Protein AF-A0A6B3F6C0-F1 (afdb_monomer_lite)

Secondary structure (DSSP, 8-state):
-HHHHHHHHHHTHHHHHHHHHHHHHHHHHTT--HHHHHHH---HHHHHHHHHHHHHHHTS---TT-----

pLDDT: mean 93.62, std 9.33, range [59.91, 98.62]

Sequence (70 aa):
VLLAIADAIEVRSAEIIEANARDIARAEEAGTPEATVDRLRLTPERVRAIASDVRGVVALPDPVGEVVRG

Structure (mmCIF, N/CA/C/O backbone):
data_AF-A0A6B3F6C0-F1
#
_entry.id   AF-A0A6B3F6C0-F1
#
loop_
_atom_site.group_PDB
_atom_site.id
_atom_site.type_symbol
_atom_site.label_atom_id
_atom_site.label_alt_id
_atom_site.label_comp_id
_atom_site.label_asym_id
_atom_site.label_entity_id
_atom_site.label_seq_id
_atom_site.pdbx_PDB_ins_code
_atom_site.Cartn_x
_atom_site.Cartn_y
_atom_site.Cartn_z
_atom_site.occupancy
_atom_site.B_iso_or_equiv
_atom_site.auth_seq_id
_atom_site.auth_comp_id
_atom_site.auth_asym_id
_atom_site.auth_atom_id
_atom_site.pdbx_PDB_model_num
ATOM 1 N N . VAL A 1 1 ? 9.586 -5.151 -15.125 1.00 89.62 1 VAL A N 1
ATOM 2 C CA . VAL A 1 1 ? 8.822 -5.696 -13.971 1.00 89.62 1 VAL A CA 1
ATOM 3 C C . VAL A 1 1 ? 8.006 -4.617 -13.270 1.00 89.62 1 VAL A C 1
ATOM 5 O O . VAL A 1 1 ? 6.803 -4.791 -13.177 1.00 89.62 1 VAL A O 1
ATOM 8 N N . LEU A 1 2 ? 8.604 -3.498 -12.839 1.00 93.00 2 LEU A N 1
ATOM 9 C CA . LEU A 1 2 ? 7.896 -2.447 -12.085 1.00 93.00 2 LEU A CA 1
ATOM 10 C C . LEU A 1 2 ? 6.636 -1.889 -12.778 1.00 93.00 2 LEU A C 1
ATOM 12 O O . LEU A 1 2 ? 5.622 -1.710 -12.116 1.00 93.00 2 LEU A O 1
ATOM 16 N N . LEU A 1 3 ? 6.649 -1.703 -14.104 1.00 95.62 3 LEU A N 1
ATOM 17 C CA . LEU A 1 3 ? 5.448 -1.280 -14.843 1.00 95.62 3 LEU A CA 1
ATOM 18 C C . LEU A 1 3 ? 4.289 -2.281 -14.704 1.00 95.62 3 LEU A C 1
ATOM 20 O O . LEU A 1 3 ? 3.171 -1.883 -14.408 1.00 95.62 3 LEU A O 1
ATOM 24 N N . ALA A 1 4 ? 4.574 -3.582 -14.801 1.00 97.31 4 ALA A N 1
ATOM 25 C CA . ALA A 1 4 ? 3.560 -4.620 -14.616 1.00 97.31 4 ALA A CA 1
ATOM 26 C C . ALA A 1 4 ? 3.006 -4.649 -13.179 1.00 97.31 4 ALA A C 1
ATOM 28 O O . ALA A 1 4 ? 1.846 -4.999 -12.979 1.00 97.31 4 ALA A O 1
ATOM 29 N N . ILE A 1 5 ? 3.812 -4.264 -12.180 1.00 97.31 5 ILE A N 1
ATOM 30 C CA . ILE A 1 5 ? 3.347 -4.102 -10.795 1.00 97.31 5 ILE A CA 1
ATOM 31 C C . ILE A 1 5 ? 2.387 -2.912 -10.700 1.00 97.31 5 ILE A C 1
ATOM 33 O O . ILE A 1 5 ? 1.308 -3.063 -10.134 1.00 97.31 5 ILE A O 1
ATOM 37 N N . ALA A 1 6 ? 2.745 -1.758 -11.272 1.00 97.50 6 ALA A N 1
ATOM 38 C CA . ALA A 1 6 ? 1.879 -0.578 -11.277 1.00 97.50 6 ALA A CA 1
ATOM 39 C C . ALA A 1 6 ? 0.524 -0.868 -11.943 1.00 97.50 6 ALA A C 1
ATOM 41 O O . ALA A 1 6 ? -0.522 -0.545 -11.383 1.00 97.50 6 ALA A O 1
ATOM 42 N N . ASP A 1 7 ? 0.539 -1.554 -13.087 1.00 97.75 7 ASP A N 1
ATOM 43 C CA . ASP A 1 7 ? -0.684 -1.932 -13.798 1.00 97.75 7 ASP A CA 1
ATOM 44 C C . ASP A 1 7 ? -1.534 -2.912 -12.974 1.00 97.75 7 ASP A C 1
ATOM 46 O O . ASP A 1 7 ? -2.751 -2.754 -12.867 1.00 97.75 7 ASP A O 1
ATOM 50 N N . ALA A 1 8 ? -0.906 -3.899 -12.324 1.00 98.12 8 ALA A N 1
ATOM 51 C CA . ALA A 1 8 ? -1.613 -4.842 -11.462 1.00 98.12 8 ALA A CA 1
ATOM 52 C C . ALA A 1 8 ? -2.268 -4.158 -10.248 1.00 98.12 8 ALA A C 1
ATOM 54 O O . ALA A 1 8 ? -3.380 -4.537 -9.875 1.00 98.12 8 ALA A O 1
ATOM 55 N N . ILE A 1 9 ? -1.611 -3.153 -9.655 1.00 97.56 9 ILE A N 1
ATOM 56 C CA . ILE A 1 9 ? -2.152 -2.364 -8.536 1.00 97.56 9 ILE A CA 1
ATOM 57 C C . ILE A 1 9 ? -3.423 -1.618 -8.962 1.00 97.56 9 ILE A C 1
ATOM 59 O O . ILE A 1 9 ? -4.411 -1.622 -8.228 1.00 97.56 9 ILE A O 1
ATOM 63 N N . GLU A 1 10 ? -3.437 -1.012 -10.150 1.00 97.19 10 GLU A N 1
ATOM 64 C CA . GLU A 1 10 ? -4.614 -0.288 -10.648 1.00 97.19 10 GLU A CA 1
ATOM 65 C C . GLU A 1 10 ? -5.765 -1.230 -11.002 1.00 97.19 10 GLU A C 1
ATOM 67 O O . GLU A 1 10 ? -6.896 -1.020 -10.549 1.00 97.19 10 GLU A O 1
ATOM 72 N N . VAL A 1 11 ? -5.470 -2.299 -11.751 1.00 98.31 11 VAL A N 1
ATOM 73 C CA . VAL A 1 11 ? -6.461 -3.307 -12.165 1.00 98.31 11 VAL A CA 1
ATOM 74 C C . VAL A 1 11 ? -7.133 -3.955 -10.954 1.00 98.31 11 VAL A C 1
ATOM 76 O O . VAL A 1 11 ? -8.334 -4.213 -10.983 1.00 98.31 11 VAL A O 1
ATOM 79 N N . ARG A 1 12 ? -6.382 -4.187 -9.872 1.00 98.12 12 ARG A N 1
ATOM 80 C CA . ARG A 1 12 ? -6.878 -4.824 -8.642 1.00 98.12 12 ARG A CA 1
ATOM 81 C C . ARG A 1 12 ? -7.225 -3.830 -7.534 1.00 98.12 12 ARG A C 1
ATOM 83 O O . ARG A 1 12 ? -7.389 -4.232 -6.386 1.00 98.12 12 ARG A O 1
ATOM 90 N N . SER A 1 13 ? -7.359 -2.542 -7.846 1.00 98.00 13 SER A N 1
ATOM 91 C CA . SER A 1 13 ? -7.574 -1.497 -6.833 1.00 98.00 13 SER A CA 1
ATOM 92 C C . SER A 1 13 ? -8.775 -1.768 -5.920 1.00 98.00 13 SER A C 1
ATOM 94 O O . SER A 1 13 ? -8.666 -1.596 -4.708 1.00 98.00 13 SER A O 1
ATOM 96 N N . ALA A 1 14 ? -9.890 -2.252 -6.473 1.00 97.94 14 ALA A N 1
ATOM 97 C CA . ALA A 1 14 ? -11.073 -2.612 -5.692 1.00 97.94 14 ALA A CA 1
ATOM 98 C C . ALA A 1 14 ? -10.792 -3.753 -4.694 1.00 97.94 14 ALA A C 1
ATOM 100 O O . ALA A 1 14 ? -11.118 -3.625 -3.517 1.00 97.94 14 ALA A O 1
ATOM 101 N N . GLU A 1 15 ? -10.121 -4.820 -5.144 1.00 98.50 15 GLU A N 1
ATOM 102 C CA . GLU A 1 15 ? -9.725 -5.968 -4.311 1.00 98.50 15 GLU A CA 1
ATOM 103 C C . GLU A 1 15 ? -8.789 -5.530 -3.171 1.00 98.50 15 GLU A C 1
ATOM 105 O O . GLU A 1 15 ? -8.962 -5.928 -2.019 1.00 98.50 15 GLU A O 1
ATOM 110 N N . ILE A 1 16 ? -7.825 -4.655 -3.478 1.00 98.38 16 ILE A N 1
ATOM 111 C CA . ILE A 1 16 ? -6.873 -4.104 -2.504 1.00 98.38 16 ILE A CA 1
ATOM 112 C C . ILE A 1 16 ? -7.595 -3.276 -1.435 1.00 98.38 16 ILE A C 1
ATOM 114 O O . ILE A 1 16 ? -7.313 -3.425 -0.246 1.00 98.38 16 ILE A O 1
ATOM 118 N N . ILE A 1 17 ? -8.526 -2.410 -1.839 1.00 98.44 17 ILE A N 1
ATOM 119 C CA . ILE A 1 17 ? -9.276 -1.548 -0.913 1.00 98.44 17 ILE A CA 1
ATOM 120 C C . ILE A 1 17 ? -10.199 -2.385 -0.025 1.00 98.44 17 ILE A C 1
ATOM 122 O O . ILE A 1 17 ? -10.260 -2.153 1.180 1.00 98.44 17 ILE A O 1
ATOM 126 N N . GLU A 1 18 ? -10.877 -3.386 -0.587 1.00 98.56 18 GLU A N 1
ATOM 127 C CA . GLU A 1 18 ? -11.727 -4.303 0.177 1.00 98.56 18 GLU A CA 1
ATOM 128 C C . GLU A 1 18 ? -10.917 -5.118 1.198 1.00 98.56 18 GLU A C 1
ATOM 130 O O . GLU A 1 18 ? -11.330 -5.293 2.348 1.00 98.56 18 GLU A O 1
ATOM 135 N N . ALA A 1 19 ? -9.737 -5.610 0.812 1.00 98.62 19 ALA A N 1
ATOM 136 C CA . ALA A 1 19 ? -8.825 -6.273 1.737 1.00 98.62 19 ALA A CA 1
ATOM 137 C C . ALA A 1 19 ? -8.352 -5.324 2.849 1.00 98.62 19 ALA A C 1
ATOM 139 O O . ALA A 1 19 ? -8.468 -5.663 4.027 1.00 98.62 19 ALA A O 1
ATOM 140 N N . ASN A 1 20 ? -7.918 -4.111 2.499 1.00 98.62 20 ASN A N 1
ATOM 141 C CA . ASN A 1 20 ? -7.470 -3.121 3.473 1.00 98.62 20 ASN A CA 1
ATOM 142 C C . ASN A 1 20 ? -8.585 -2.713 4.446 1.00 98.62 20 ASN A C 1
ATOM 144 O O . ASN A 1 20 ? -8.321 -2.573 5.633 1.00 98.62 20 ASN A O 1
ATOM 148 N N . ALA A 1 21 ? -9.837 -2.599 3.995 1.00 98.44 21 ALA A N 1
ATOM 149 C CA . ALA A 1 21 ? -10.965 -2.302 4.877 1.00 98.44 21 ALA A CA 1
ATOM 150 C C . ALA A 1 21 ? -11.139 -3.363 5.980 1.00 98.44 21 ALA A C 1
ATOM 152 O O . ALA A 1 21 ? -11.390 -3.020 7.136 1.00 98.44 21 ALA A O 1
ATOM 153 N N . ARG A 1 22 ? -10.935 -4.647 5.651 1.00 98.50 22 ARG A N 1
ATOM 154 C CA . ARG A 1 22 ? -10.935 -5.736 6.642 1.00 98.50 22 ARG A CA 1
ATOM 155 C C . ARG A 1 22 ? -9.761 -5.632 7.611 1.00 98.50 22 ARG A C 1
ATOM 157 O O . ARG A 1 22 ? -9.901 -6.012 8.768 1.00 98.50 22 ARG A O 1
ATOM 164 N N . ASP A 1 23 ? -8.608 -5.148 7.161 1.00 98.31 23 ASP A N 1
ATOM 165 C CA . ASP A 1 23 ? -7.438 -4.941 8.022 1.00 98.31 23 ASP A CA 1
ATOM 166 C C . ASP A 1 23 ? -7.639 -3.757 8.974 1.00 98.31 23 ASP A C 1
ATOM 168 O O . ASP A 1 23 ? -7.292 -3.851 10.150 1.00 98.31 23 ASP A O 1
ATOM 172 N N . ILE A 1 24 ? -8.263 -2.682 8.488 1.00 98.44 24 ILE A N 1
ATOM 173 C CA . ILE A 1 24 ? -8.642 -1.512 9.283 1.00 98.44 24 ILE A CA 1
ATOM 174 C C . ILE A 1 24 ? -9.620 -1.895 10.390 1.00 98.44 24 ILE A C 1
ATOM 176 O O . ILE A 1 24 ? -9.363 -1.563 11.543 1.00 98.44 24 ILE A O 1
ATOM 180 N N . ALA A 1 25 ? -10.668 -2.661 10.073 1.00 98.12 25 ALA A N 1
ATOM 181 C CA . ALA A 1 25 ? -11.618 -3.133 11.078 1.00 98.12 25 ALA A CA 1
ATOM 182 C C . ALA A 1 25 ? -10.914 -3.926 12.196 1.00 98.12 25 ALA A C 1
ATOM 184 O O . ALA A 1 25 ? -11.117 -3.656 13.377 1.00 98.12 25 ALA A O 1
ATOM 185 N N . ARG A 1 26 ? -9.994 -4.836 11.837 1.00 98.19 26 ARG A N 1
ATOM 186 C CA . ARG A 1 26 ? -9.197 -5.581 12.830 1.00 98.19 26 ARG A CA 1
ATOM 187 C C . ARG A 1 26 ? -8.280 -4.673 13.652 1.00 98.19 26 ARG A C 1
ATOM 189 O O . ARG A 1 26 ? -8.074 -4.931 14.834 1.00 98.19 26 ARG A O 1
ATOM 196 N N . ALA A 1 27 ? -7.704 -3.635 13.047 1.00 97.88 27 ALA A N 1
ATOM 197 C CA . ALA A 1 27 ? -6.846 -2.683 13.749 1.00 97.88 27 ALA A CA 1
ATOM 198 C C . ALA A 1 27 ? -7.641 -1.835 14.757 1.00 97.88 27 ALA A C 1
ATOM 200 O O . ALA A 1 27 ? -7.170 -1.632 15.878 1.00 97.88 27 ALA A O 1
ATOM 201 N N . GLU A 1 28 ? -8.838 -1.387 14.376 1.00 97.31 28 GLU A N 1
ATOM 202 C CA . GLU A 1 28 ? -9.773 -0.660 15.241 1.00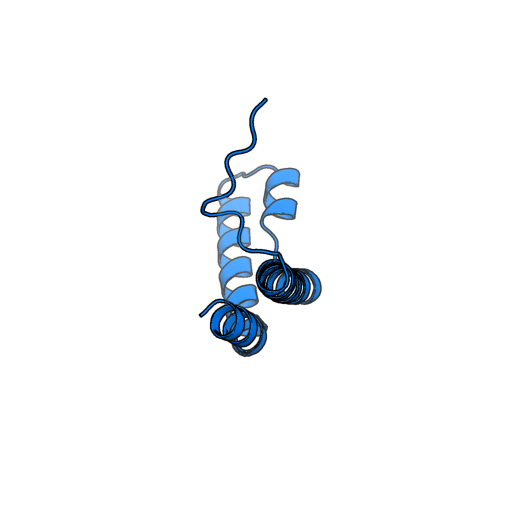 97.31 28 GLU A CA 1
ATOM 203 C C . GLU A 1 28 ? -10.219 -1.538 16.423 1.00 97.31 28 GLU A C 1
ATOM 205 O O . GLU A 1 28 ? -10.111 -1.117 17.575 1.00 97.31 28 GLU A O 1
ATOM 210 N N . GLU A 1 29 ? -10.607 -2.794 16.168 1.00 97.94 29 GLU A N 1
ATOM 211 C CA . GLU A 1 29 ? -10.957 -3.775 17.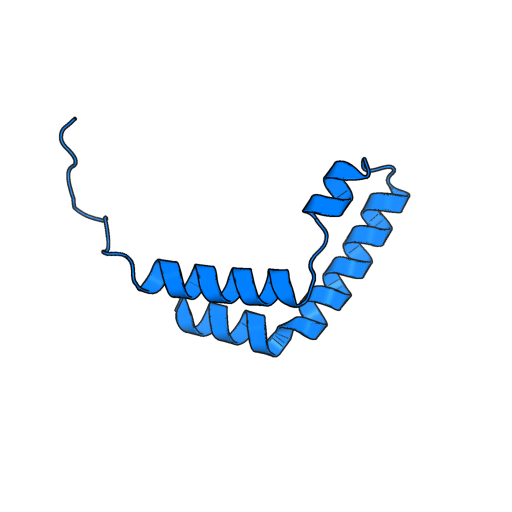211 1.00 97.94 29 GLU A CA 1
ATOM 212 C C . GLU A 1 29 ? -9.794 -4.068 18.172 1.00 97.94 29 GLU A C 1
ATOM 214 O O . GLU A 1 29 ? -10.003 -4.262 19.370 1.00 97.94 29 GLU A O 1
ATOM 219 N N . ALA A 1 30 ? -8.556 -4.060 17.671 1.00 97.56 30 ALA A N 1
ATOM 220 C CA . ALA A 1 30 ? -7.349 -4.250 18.472 1.00 97.56 30 ALA A CA 1
ATOM 221 C C . ALA A 1 30 ? -6.940 -3.008 19.293 1.00 97.56 30 ALA A C 1
ATOM 223 O O . ALA A 1 30 ? -5.918 -3.042 19.980 1.00 97.56 30 ALA A O 1
ATOM 224 N N . GLY A 1 31 ? -7.701 -1.909 19.225 1.00 97.50 31 GLY A N 1
ATOM 225 C CA . GLY A 1 31 ? -7.395 -0.667 19.939 1.00 97.50 31 GLY A C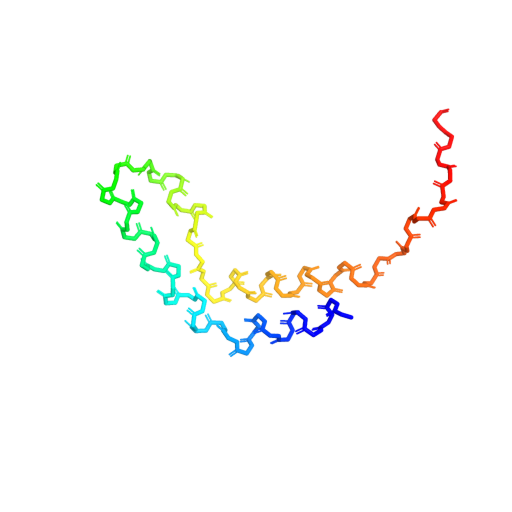A 1
ATOM 226 C C . GLY A 1 31 ? -6.214 0.106 19.349 1.00 97.50 31 GLY A C 1
ATOM 227 O O . GLY A 1 31 ? -5.544 0.856 20.062 1.00 97.50 31 GLY A O 1
ATOM 228 N N . THR A 1 32 ? -5.926 -0.081 18.057 1.00 97.75 32 THR A N 1
ATOM 229 C CA . THR A 1 32 ? -4.884 0.687 17.366 1.00 97.75 32 THR A CA 1
ATOM 230 C C . THR A 1 32 ? -5.251 2.176 17.379 1.00 97.75 32 THR A C 1
ATOM 232 O O . THR A 1 32 ? -6.393 2.512 17.067 1.00 97.75 32 THR A O 1
ATOM 235 N N . PRO A 1 33 ? -4.313 3.092 17.701 1.00 98.06 33 PRO A N 1
ATOM 236 C CA . PRO A 1 33 ? -4.601 4.524 17.710 1.00 98.06 33 PRO A CA 1
ATOM 237 C C . PRO A 1 33 ? -5.135 5.027 16.364 1.00 98.06 33 PRO A C 1
ATOM 239 O O . PRO A 1 33 ? -4.597 4.668 15.316 1.00 98.06 33 PRO A O 1
ATOM 242 N N . GLU A 1 34 ? -6.125 5.922 16.398 1.00 96.12 34 GLU A N 1
ATOM 243 C CA . GLU A 1 34 ? -6.801 6.478 15.212 1.00 96.12 34 GLU A CA 1
ATOM 244 C C . GLU A 1 34 ? -5.812 7.055 14.186 1.00 96.12 34 GLU A C 1
ATOM 246 O O . GLU A 1 34 ? -5.850 6.704 13.011 1.00 96.12 34 GLU A O 1
ATOM 251 N N . ALA A 1 35 ? -4.820 7.824 14.645 1.00 97.38 35 ALA A N 1
ATOM 252 C CA . ALA A 1 35 ? -3.778 8.375 13.777 1.00 97.38 35 ALA A CA 1
ATOM 253 C C . ALA A 1 35 ? -2.957 7.298 13.037 1.00 97.38 35 ALA A C 1
ATOM 255 O O . ALA A 1 35 ? -2.427 7.549 11.953 1.00 97.38 35 ALA A O 1
ATOM 256 N N . THR A 1 36 ? -2.824 6.097 13.607 1.00 97.44 36 THR A N 1
ATOM 257 C CA . THR A 1 36 ? -2.184 4.958 12.938 1.00 97.44 36 THR A CA 1
ATOM 258 C C . THR A 1 36 ? -3.147 4.309 11.947 1.00 97.44 36 THR A C 1
ATOM 260 O O . THR A 1 36 ? -2.740 4.021 10.822 1.00 97.44 36 THR A O 1
ATOM 263 N N . VAL A 1 37 ? -4.422 4.142 12.310 1.00 97.75 37 VAL A N 1
ATOM 264 C CA . VAL A 1 37 ? -5.469 3.622 11.412 1.00 97.75 37 VAL A CA 1
ATOM 265 C C . VAL A 1 37 ? -5.607 4.494 10.155 1.00 97.75 37 VAL A C 1
ATOM 267 O O . VAL A 1 37 ? -5.627 3.974 9.039 1.00 97.75 37 VAL A O 1
ATOM 270 N N . ASP A 1 38 ? -5.565 5.817 10.295 1.00 96.25 38 ASP A N 1
ATOM 271 C CA . ASP A 1 38 ? -5.604 6.763 9.170 1.00 96.25 38 ASP A CA 1
ATOM 272 C C . ASP A 1 38 ? -4.428 6.613 8.196 1.00 96.25 38 ASP A C 1
ATOM 274 O O . ASP A 1 38 ? -4.553 6.822 6.980 1.00 96.25 38 ASP A O 1
ATOM 278 N N . ARG A 1 39 ? -3.255 6.235 8.713 1.00 96.69 39 ARG A N 1
ATOM 279 C CA . ARG A 1 39 ? -2.071 5.954 7.889 1.00 96.69 39 ARG A CA 1
ATOM 280 C C . ARG A 1 39 ? -2.176 4.604 7.186 1.00 96.69 39 ARG A C 1
ATOM 282 O O . ARG A 1 39 ? -1.664 4.479 6.079 1.00 96.69 39 ARG A O 1
ATOM 289 N N . LEU A 1 40 ? -2.856 3.631 7.790 1.00 96.62 40 LEU A N 1
ATOM 290 C CA . LEU A 1 40 ? -3.108 2.316 7.196 1.00 96.62 40 LEU A CA 1
ATOM 291 C C . LEU A 1 40 ? -4.194 2.351 6.114 1.00 96.62 40 LEU A C 1
ATOM 293 O O . LEU A 1 40 ? -4.201 1.492 5.232 1.00 96.62 40 LEU A O 1
ATOM 297 N N . ARG A 1 41 ? -5.117 3.317 6.180 1.00 97.81 41 ARG A N 1
ATOM 298 C CA . ARG A 1 41 ? -6.278 3.389 5.289 1.00 97.81 41 ARG A CA 1
ATOM 299 C C . ARG A 1 41 ? -5.859 3.658 3.842 1.00 97.81 41 ARG A C 1
ATOM 301 O O . ARG A 1 41 ? -5.217 4.669 3.532 1.00 97.81 41 ARG A O 1
ATOM 308 N N . LEU A 1 42 ? -6.284 2.778 2.942 1.00 98.38 42 LEU A N 1
ATOM 309 C CA . LEU A 1 42 ? -6.162 2.936 1.499 1.00 98.38 42 LEU A CA 1
ATOM 310 C C . LEU A 1 42 ? -7.478 3.453 0.913 1.00 98.38 42 LEU A C 1
ATOM 312 O O . LEU A 1 42 ? -8.557 2.941 1.199 1.00 98.38 42 LEU A O 1
ATOM 316 N N . THR A 1 43 ? -7.370 4.475 0.068 1.00 97.62 43 THR A N 1
ATOM 317 C CA . THR A 1 43 ? -8.471 5.014 -0.743 1.00 97.62 43 THR A CA 1
ATOM 318 C C . THR A 1 43 ? -8.143 4.823 -2.225 1.00 97.62 43 THR A C 1
ATOM 320 O O . THR A 1 43 ? -6.970 4.609 -2.556 1.00 97.62 43 THR A O 1
ATOM 323 N N . PRO A 1 44 ? -9.120 4.939 -3.144 1.00 97.81 44 PRO A N 1
ATOM 324 C CA . PRO A 1 44 ? -8.843 4.887 -4.580 1.00 97.81 44 PRO A CA 1
ATOM 325 C C . PRO A 1 44 ? -7.746 5.866 -5.017 1.00 97.81 44 PRO A C 1
ATOM 327 O O . PRO A 1 44 ? -6.904 5.535 -5.848 1.00 97.81 44 PRO A O 1
ATOM 330 N N . GLU A 1 45 ? -7.713 7.059 -4.426 1.00 97.56 45 GLU A N 1
ATOM 331 C CA . GLU A 1 45 ? -6.715 8.096 -4.695 1.00 97.56 45 GLU A CA 1
ATOM 332 C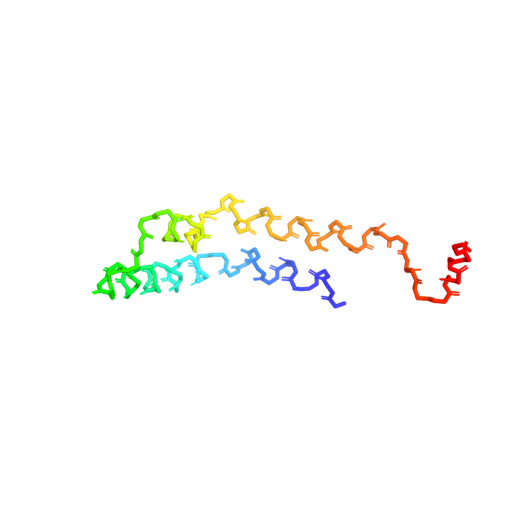 C . GLU A 1 45 ? -5.326 7.643 -4.252 1.00 97.56 45 GLU A C 1
ATOM 334 O O . GLU A 1 45 ? -4.375 7.772 -5.017 1.00 97.56 45 GLU A O 1
ATOM 339 N N . ARG A 1 46 ? -5.211 7.065 -3.048 1.00 97.81 46 ARG A N 1
ATOM 340 C CA . ARG A 1 46 ? -3.935 6.554 -2.528 1.00 97.81 46 ARG A CA 1
ATOM 341 C C . ARG A 1 46 ? -3.421 5.371 -3.342 1.00 97.81 46 ARG A C 1
ATOM 343 O O . ARG A 1 46 ? -2.234 5.316 -3.629 1.00 97.81 46 ARG A O 1
ATOM 350 N N . VAL A 1 47 ? -4.297 4.457 -3.761 1.00 98.19 47 VAL A N 1
ATOM 351 C CA . VAL A 1 47 ? -3.903 3.314 -4.603 1.00 98.19 47 VAL A CA 1
ATOM 352 C C . VAL A 1 47 ? -3.402 3.784 -5.972 1.00 98.19 47 VAL A C 1
ATOM 354 O O . VAL A 1 47 ? -2.358 3.321 -6.430 1.00 98.19 47 VAL A O 1
ATOM 357 N N . ARG A 1 48 ? -4.081 4.758 -6.596 1.00 97.38 48 ARG A N 1
ATOM 358 C CA . ARG A 1 48 ? -3.601 5.388 -7.839 1.00 97.38 48 ARG A CA 1
ATOM 359 C C . ARG A 1 48 ? -2.267 6.108 -7.642 1.00 97.38 48 ARG A C 1
ATOM 361 O O . ARG A 1 48 ? -1.385 5.983 -8.486 1.00 97.38 48 ARG A O 1
ATOM 368 N N . ALA A 1 49 ? -2.102 6.826 -6.530 1.00 98.00 49 ALA A N 1
ATOM 369 C CA . ALA A 1 49 ? -0.843 7.490 -6.202 1.00 98.00 49 ALA A CA 1
ATOM 370 C C . ALA A 1 49 ? 0.305 6.478 -6.069 1.00 98.00 49 ALA A C 1
ATOM 372 O O . ALA A 1 49 ? 1.335 6.663 -6.699 1.00 98.00 49 ALA A O 1
ATOM 373 N N . ILE A 1 50 ? 0.091 5.352 -5.380 1.00 97.69 50 ILE A N 1
ATOM 374 C CA . ILE A 1 50 ? 1.090 4.278 -5.259 1.00 97.69 50 ILE A CA 1
ATOM 375 C C . ILE A 1 50 ? 1.493 3.735 -6.638 1.00 97.69 50 ILE A C 1
ATOM 377 O O . ILE A 1 50 ? 2.681 3.586 -6.918 1.00 97.69 50 ILE A O 1
ATOM 381 N N . ALA A 1 51 ? 0.533 3.459 -7.526 1.00 97.62 51 ALA A N 1
ATOM 382 C CA . ALA A 1 51 ? 0.848 3.003 -8.881 1.00 97.62 51 ALA A CA 1
ATOM 383 C C . ALA A 1 51 ? 1.630 4.064 -9.679 1.00 97.62 51 ALA A C 1
ATOM 385 O O . ALA A 1 51 ? 2.583 3.732 -10.387 1.00 97.62 51 ALA A O 1
ATOM 386 N N . SER A 1 52 ? 1.266 5.341 -9.537 1.00 97.56 52 SER A N 1
ATOM 387 C CA . SER A 1 52 ? 1.994 6.465 -10.133 1.00 97.56 52 SER A CA 1
ATOM 388 C C . SER A 1 52 ? 3.424 6.569 -9.602 1.00 97.56 52 SER A C 1
ATOM 390 O O . SER A 1 52 ? 4.350 6.728 -10.393 1.00 97.56 52 SER A O 1
ATOM 392 N N . ASP A 1 53 ? 3.629 6.421 -8.295 1.00 97.31 53 ASP A N 1
ATOM 393 C CA . ASP A 1 53 ? 4.949 6.479 -7.665 1.00 97.31 53 ASP A CA 1
ATOM 394 C C . ASP A 1 53 ? 5.846 5.339 -8.163 1.00 97.31 53 ASP A C 1
ATOM 396 O O . ASP A 1 53 ? 7.008 5.564 -8.503 1.00 97.31 53 ASP A O 1
ATOM 400 N N . VAL A 1 54 ? 5.295 4.128 -8.320 1.00 97.19 54 VAL A N 1
ATOM 401 C CA . VAL A 1 54 ? 6.013 2.993 -8.927 1.00 97.19 54 VAL A CA 1
ATOM 402 C C . VAL A 1 54 ? 6.443 3.316 -10.362 1.00 97.19 54 VAL A C 1
ATOM 404 O O . VAL A 1 54 ? 7.575 3.013 -10.744 1.00 97.19 54 VAL A O 1
ATOM 407 N N . ARG A 1 55 ? 5.583 3.962 -11.162 1.00 96.06 55 ARG A N 1
ATOM 408 C CA . ARG A 1 55 ? 5.954 4.431 -12.512 1.00 96.06 55 ARG A CA 1
ATOM 409 C C . ARG A 1 55 ? 6.998 5.549 -12.464 1.00 96.06 55 ARG A C 1
ATOM 411 O O . ARG A 1 55 ? 7.872 5.582 -13.324 1.00 96.06 55 ARG A O 1
ATOM 418 N N . GLY A 1 56 ? 6.952 6.408 -11.449 1.00 96.06 56 GLY A N 1
ATOM 419 C CA . GLY A 1 56 ? 7.966 7.428 -11.192 1.00 96.06 56 GLY A CA 1
ATOM 420 C C . GLY A 1 56 ? 9.349 6.822 -10.961 1.00 96.06 56 GLY A C 1
ATOM 421 O O . GLY A 1 56 ? 10.313 7.264 -11.578 1.00 96.06 56 GLY A O 1
ATOM 422 N N . VAL A 1 57 ? 9.444 5.752 -10.163 1.00 94.44 57 VAL A N 1
ATOM 423 C CA . VAL A 1 57 ? 10.711 5.035 -9.920 1.00 94.44 57 VAL A CA 1
ATOM 424 C C . VAL A 1 57 ? 11.303 4.469 -11.212 1.00 94.44 57 VAL A C 1
ATOM 426 O O . VAL A 1 57 ? 12.512 4.525 -11.399 1.00 94.44 57 VAL A O 1
ATOM 429 N N . VAL A 1 58 ? 10.470 3.973 -12.133 1.00 91.69 58 VAL A N 1
ATOM 430 C CA . VAL A 1 58 ? 10.933 3.475 -13.445 1.00 91.69 58 VAL A CA 1
ATOM 431 C C . VAL A 1 58 ? 11.617 4.564 -14.276 1.00 91.69 58 VAL A C 1
ATOM 433 O O . VAL A 1 58 ? 12.475 4.246 -15.094 1.00 91.69 58 VAL A O 1
ATOM 436 N N . ALA A 1 59 ? 11.245 5.830 -14.086 1.00 89.94 59 ALA A N 1
ATOM 437 C CA . ALA A 1 59 ? 11.816 6.953 -14.822 1.00 89.94 59 ALA A CA 1
ATOM 438 C C . ALA A 1 59 ? 13.137 7.471 -14.228 1.00 89.94 59 ALA A C 1
ATOM 440 O O . ALA A 1 59 ? 13.787 8.316 -14.847 1.00 89.94 59 ALA A O 1
ATOM 441 N N . LEU A 1 60 ? 13.528 7.009 -13.038 1.00 91.44 60 LEU A N 1
ATOM 442 C CA . LEU A 1 60 ? 14.768 7.437 -12.402 1.00 91.44 60 LEU A CA 1
ATOM 443 C C . LEU A 1 60 ? 15.980 6.757 -13.060 1.00 91.44 60 LEU A C 1
ATOM 445 O O . LEU A 1 60 ? 15.886 5.595 -13.463 1.00 91.44 60 LEU A O 1
ATOM 449 N N . PRO A 1 61 ? 17.125 7.456 -13.163 1.00 85.50 61 PRO A N 1
ATOM 450 C CA . PRO A 1 61 ? 18.372 6.826 -13.577 1.00 85.50 61 PRO A CA 1
ATOM 451 C C . PRO A 1 61 ? 18.756 5.720 -12.589 1.00 85.50 61 PRO A C 1
ATOM 453 O O . PRO A 1 61 ? 18.527 5.852 -11.386 1.00 85.50 61 PRO A O 1
ATOM 456 N N . ASP A 1 62 ? 19.337 4.635 -13.101 1.00 85.31 62 ASP A N 1
ATOM 457 C CA . ASP A 1 62 ? 19.808 3.526 -12.271 1.00 85.31 62 ASP A CA 1
ATOM 458 C C . ASP A 1 62 ? 21.072 3.954 -11.501 1.00 85.31 62 ASP A C 1
ATOM 460 O O . ASP A 1 62 ? 22.092 4.234 -12.134 1.00 85.31 62 ASP A O 1
ATOM 464 N N . PRO A 1 63 ? 21.037 4.024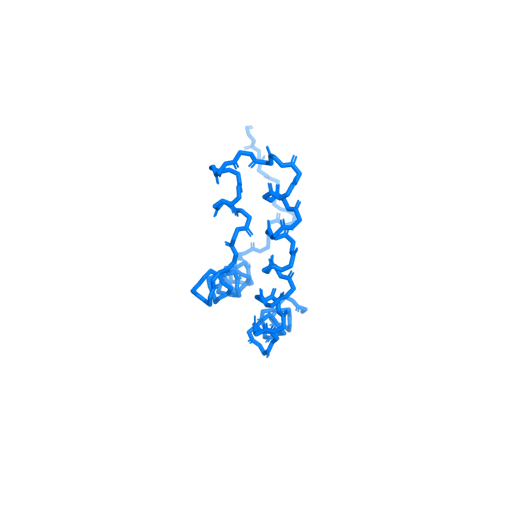 -10.157 1.00 81.62 63 PRO A N 1
ATOM 465 C CA . PRO A 1 63 ? 22.186 4.457 -9.366 1.00 81.62 63 PRO A CA 1
ATOM 466 C C . PRO A 1 63 ? 23.231 3.345 -9.172 1.00 81.62 63 PRO A C 1
ATOM 468 O O . PRO A 1 63 ? 24.282 3.578 -8.568 1.00 81.62 63 PRO A O 1
ATOM 471 N N . VAL A 1 64 ? 22.958 2.107 -9.604 1.00 82.06 64 VAL A N 1
ATOM 472 C CA . VAL A 1 64 ? 23.859 0.978 -9.363 1.00 82.06 64 VAL A CA 1
ATOM 473 C C . VAL A 1 64 ? 25.131 1.129 -10.202 1.00 82.06 64 VAL A C 1
ATOM 475 O O . VAL A 1 64 ? 25.115 1.041 -11.425 1.00 82.06 64 VAL A O 1
ATOM 478 N N . GLY A 1 65 ? 26.264 1.305 -9.519 1.00 69.06 65 GLY A N 1
ATOM 479 C CA . GLY A 1 65 ? 27.584 1.481 -10.136 1.00 69.06 65 GLY A CA 1
ATOM 480 C C . GLY A 1 65 ? 28.122 2.911 -10.063 1.00 69.06 65 GLY A C 1
ATOM 481 O O . GLY A 1 65 ? 29.304 3.123 -10.337 1.00 69.06 65 GLY A O 1
ATOM 482 N N . GLU A 1 66 ? 27.313 3.877 -9.621 1.00 67.31 66 GLU A N 1
ATOM 483 C CA . GLU A 1 66 ? 27.786 5.232 -9.344 1.00 67.31 66 GLU A CA 1
ATOM 484 C C . GLU A 1 66 ? 28.453 5.292 -7.960 1.00 67.31 66 GLU A C 1
ATOM 486 O O . GLU A 1 66 ? 27.806 5.234 -6.914 1.00 67.31 66 GLU A O 1
ATOM 491 N N . VAL A 1 67 ? 29.787 5.398 -7.933 1.00 69.69 67 VAL A N 1
ATOM 492 C CA . VAL A 1 67 ? 30.527 5.679 -6.695 1.00 69.69 67 VAL A CA 1
ATOM 493 C C . VAL A 1 67 ? 30.393 7.165 -6.388 1.00 69.69 67 VAL A C 1
ATOM 495 O O . VAL A 1 67 ? 31.140 7.992 -6.912 1.00 69.69 67 VAL A O 1
ATOM 498 N N . VAL A 1 68 ? 29.465 7.506 -5.500 1.00 64.88 68 VAL A N 1
ATOM 499 C CA . VAL A 1 68 ? 29.405 8.840 -4.903 1.00 64.88 68 VAL A CA 1
ATOM 500 C C . VAL A 1 68 ? 30.579 8.948 -3.922 1.00 64.88 68 VAL A C 1
ATOM 502 O O . VAL A 1 68 ? 30.510 8.451 -2.800 1.00 64.88 68 VAL A O 1
ATOM 505 N N . ARG A 1 69 ? 31.712 9.521 -4.351 1.00 63.53 69 ARG A N 1
ATOM 506 C CA . ARG A 1 69 ? 32.768 9.922 -3.407 1.00 63.53 69 ARG A CA 1
ATOM 507 C C . ARG A 1 69 ? 32.226 11.088 -2.579 1.00 63.53 69 ARG A C 1
ATOM 509 O O . ARG A 1 69 ? 32.035 12.172 -3.125 1.00 63.53 69 ARG A O 1
ATOM 516 N N . GLY A 1 70 ? 31.936 10.813 -1.308 1.00 59.91 70 GLY A N 1
ATOM 517 C CA .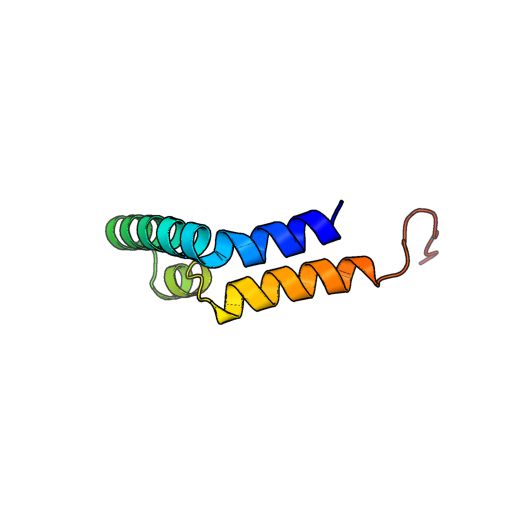 GLY A 1 70 ? 31.748 11.831 -0.272 1.00 59.91 70 GLY A CA 1
ATOM 518 C C . GLY A 1 70 ? 33.053 12.512 0.110 1.00 59.91 70 GLY A C 1
ATOM 519 O O . GLY A 1 70 ? 34.130 11.937 -0.179 1.00 59.91 70 GLY A O 1
#

Foldseek 3Di:
DLLVVLVVLLVCVVVVQVVLVVVLVVCVVVVNDPVVSVVSHDDNVNSNVVSVVSVVVVPDDDCPPDPPDD

Radius of gyration: 16.6 Å; chains: 1; bounding box: 44×18×35 Å